Protein AF-A0A662I008-F1 (afdb_monomer_lite)

Foldseek 3Di:
DAEDEDEACPPVVVVVVCCVVVVVDVYHHDYYYYPPD

Structure (mmCIF, N/CA/C/O backbone):
data_AF-A0A662I008-F1
#
_entry.id   AF-A0A662I008-F1
#
loop_
_atom_site.group_PDB
_atom_site.id
_atom_site.type_symbol
_atom_site.label_atom_id
_atom_site.label_alt_id
_atom_site.label_comp_id
_atom_site.label_asym_id
_atom_site.label_entity_id
_atom_site.label_seq_id
_atom_site.pdbx_PDB_ins_code
_atom_site.Cartn_x
_atom_site.Cartn_y
_atom_site.Cartn_z
_atom_site.occupancy
_atom_site.B_iso_or_equiv
_atom_site.auth_seq_id
_atom_site.auth_comp_id
_atom_site.auth_asym_id
_atom_site.auth_atom_id
_atom_site.pdbx_PDB_model_num
ATOM 1 N N . MET A 1 1 ? -4.361 10.643 12.930 1.00 81.00 1 MET A N 1
ATOM 2 C CA . MET A 1 1 ? -4.162 9.523 11.981 1.00 81.00 1 MET A CA 1
ATOM 3 C C . MET A 1 1 ? -2.842 9.768 11.276 1.00 81.00 1 MET A C 1
ATOM 5 O O . MET A 1 1 ? -2.594 10.923 10.950 1.00 81.00 1 MET A O 1
ATOM 9 N N . LYS A 1 2 ? -1.963 8.770 11.134 1.00 93.75 2 LYS A N 1
ATOM 10 C CA . LYS A 1 2 ? -0.663 8.991 10.480 1.00 93.75 2 LYS A CA 1
ATOM 11 C C . LYS A 1 2 ? -0.849 9.008 8.959 1.00 93.75 2 LYS A C 1
ATOM 13 O O . LYS A 1 2 ? -1.600 8.186 8.437 1.00 93.75 2 LYS A O 1
ATOM 18 N N . GLY A 1 3 ? -0.206 9.960 8.287 1.00 97.19 3 GLY A N 1
ATOM 19 C CA . GLY A 1 3 ? -0.126 9.990 6.829 1.00 97.19 3 GLY A CA 1
ATOM 20 C C . GLY A 1 3 ? 0.942 9.016 6.337 1.00 97.19 3 GLY A C 1
ATOM 21 O O . GLY A 1 3 ? 2.004 8.931 6.952 1.00 97.19 3 GLY A O 1
ATOM 22 N N . VAL A 1 4 ? 0.653 8.284 5.266 1.00 97.06 4 VAL A N 1
ATOM 23 C CA . VAL A 1 4 ? 1.565 7.326 4.630 1.00 97.06 4 VAL A CA 1
ATOM 24 C C . VAL A 1 4 ? 1.724 7.689 3.158 1.00 97.06 4 VAL A C 1
ATOM 26 O O . VAL A 1 4 ? 0.734 7.901 2.458 1.00 97.06 4 VAL A O 1
ATOM 29 N N . ALA A 1 5 ? 2.972 7.774 2.708 1.00 97.19 5 ALA A N 1
ATOM 30 C CA . ALA A 1 5 ? 3.326 7.866 1.299 1.00 97.19 5 ALA A CA 1
ATOM 31 C C . ALA A 1 5 ? 3.872 6.510 0.836 1.00 97.19 5 ALA A C 1
ATOM 33 O O . ALA A 1 5 ? 4.599 5.865 1.595 1.00 97.19 5 ALA A O 1
ATOM 34 N N . ILE A 1 6 ? 3.536 6.094 -0.384 1.00 96.88 6 ILE A N 1
ATOM 35 C CA . ILE A 1 6 ? 4.063 4.870 -1.001 1.00 96.88 6 ILE A CA 1
ATOM 36 C C . ILE A 1 6 ? 4.904 5.262 -2.218 1.00 96.88 6 ILE A C 1
ATOM 38 O O . ILE A 1 6 ? 4.467 6.057 -3.048 1.00 96.88 6 ILE A O 1
ATOM 42 N N . ILE A 1 7 ? 6.114 4.704 -2.285 1.00 95.94 7 ILE A N 1
ATOM 43 C CA . ILE A 1 7 ? 7.053 4.820 -3.405 1.00 95.94 7 ILE A CA 1
ATOM 44 C C . ILE A 1 7 ? 7.226 3.410 -3.978 1.00 95.94 7 ILE A C 1
ATOM 46 O O . ILE A 1 7 ? 7.644 2.511 -3.246 1.00 95.94 7 ILE A O 1
ATOM 50 N N . GLY A 1 8 ? 6.893 3.234 -5.256 1.00 95.12 8 GLY A N 1
ATOM 51 C CA . GLY A 1 8 ? 6.722 1.940 -5.915 1.00 95.12 8 GLY A CA 1
ATOM 52 C C . GLY A 1 8 ? 5.295 1.422 -5.735 1.00 95.12 8 GLY A C 1
ATOM 53 O O . GLY A 1 8 ? 4.938 0.927 -4.666 1.00 95.12 8 GLY A O 1
ATOM 54 N N . CYS A 1 9 ? 4.477 1.537 -6.780 1.00 93.38 9 CYS A N 1
ATOM 55 C CA . CYS A 1 9 ? 3.073 1.131 -6.846 1.00 93.38 9 CYS A CA 1
ATOM 56 C C . CYS A 1 9 ? 2.828 -0.155 -7.656 1.00 93.38 9 CYS A C 1
ATOM 58 O O . CYS A 1 9 ? 1.682 -0.472 -7.966 1.00 93.38 9 CYS A O 1
ATOM 60 N N . GLY A 1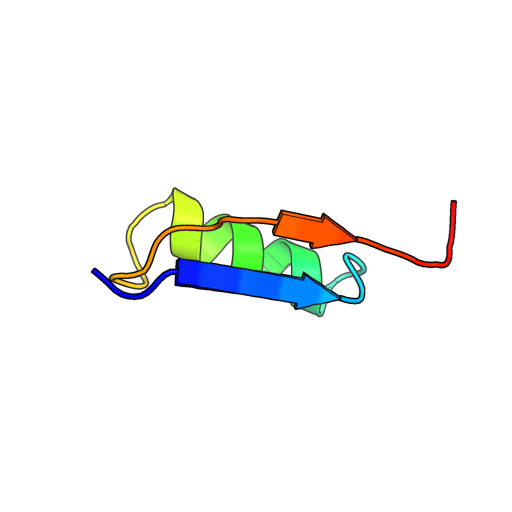 10 ? 3.879 -0.948 -7.900 1.00 93.19 10 GLY A N 1
ATOM 61 C CA . GLY A 1 10 ? 3.763 -2.358 -8.289 1.00 93.19 10 GLY A CA 1
ATOM 62 C C . GLY A 1 10 ? 3.031 -3.215 -7.238 1.00 93.19 10 GLY A C 1
ATOM 63 O O . GLY A 1 10 ? 2.519 -2.704 -6.245 1.00 93.19 10 GLY A O 1
ATOM 64 N N . ALA A 1 11 ? 3.028 -4.543 -7.400 1.00 95.94 11 ALA A N 1
ATOM 65 C CA . ALA A 1 11 ? 2.143 -5.459 -6.656 1.00 95.94 11 ALA A CA 1
ATOM 66 C C . ALA A 1 11 ? 2.019 -5.201 -5.134 1.00 95.94 11 ALA A C 1
ATOM 68 O O . ALA A 1 11 ? 0.919 -5.215 -4.587 1.00 95.94 11 ALA A O 1
ATOM 69 N N . ILE A 1 12 ? 3.135 -4.945 -4.441 1.00 96.06 12 ILE A N 1
ATOM 70 C CA . ILE A 1 12 ? 3.130 -4.681 -2.991 1.00 96.06 12 ILE A CA 1
ATOM 71 C C . ILE A 1 12 ? 2.578 -3.286 -2.671 1.00 96.06 12 ILE A C 1
ATOM 73 O O . ILE A 1 12 ? 1.818 -3.128 -1.716 1.00 96.06 12 ILE A O 1
ATOM 77 N N . GLY A 1 13 ? 2.955 -2.274 -3.454 1.00 96.06 13 GLY A N 1
ATOM 78 C CA . GLY A 1 13 ? 2.483 -0.905 -3.267 1.00 96.06 13 GLY A CA 1
ATOM 79 C C . GLY A 1 13 ? 0.982 -0.779 -3.499 1.00 96.06 13 GLY A C 1
ATOM 80 O O . GLY A 1 13 ? 0.310 -0.113 -2.715 1.00 96.06 13 GLY A O 1
ATOM 81 N N . THR A 1 14 ? 0.448 -1.482 -4.504 1.00 96.75 14 THR A N 1
ATOM 82 C CA . THR A 1 14 ? -0.999 -1.590 -4.737 1.00 96.75 14 THR A CA 1
ATOM 83 C C . THR A 1 14 ? -1.707 -2.201 -3.530 1.00 96.75 14 THR A C 1
ATOM 85 O O . THR A 1 14 ? -2.613 -1.583 -2.982 1.00 96.75 14 THR A O 1
ATOM 88 N N . LEU A 1 15 ? -1.240 -3.358 -3.047 1.00 97.88 15 LEU A N 1
ATOM 89 C CA . LEU A 1 15 ? -1.854 -4.051 -1.909 1.00 97.88 15 LEU A CA 1
ATOM 90 C C . LEU A 1 15 ? -1.850 -3.193 -0.633 1.00 97.88 15 LEU A C 1
ATOM 92 O O . LEU A 1 15 ? -2.827 -3.163 0.114 1.00 97.88 15 LEU A O 1
ATOM 96 N N . LEU A 1 16 ? -0.762 -2.458 -0.385 1.00 96.75 16 LEU A N 1
ATOM 97 C CA . LEU A 1 16 ? -0.684 -1.511 0.728 1.00 96.75 16 LEU A CA 1
ATOM 98 C C . LEU A 1 16 ? -1.651 -0.336 0.561 1.00 96.75 16 LEU A C 1
ATOM 100 O O . LEU A 1 16 ? -2.281 0.068 1.538 1.00 96.75 16 LEU A O 1
ATOM 104 N N . ALA A 1 17 ? -1.760 0.223 -0.645 1.00 97.12 17 ALA A N 1
ATOM 105 C CA . ALA A 1 17 ? -2.683 1.316 -0.924 1.00 97.12 17 ALA A CA 1
ATOM 106 C C . ALA A 1 17 ? -4.139 0.878 -0.698 1.00 97.12 17 ALA A C 1
ATOM 108 O O . ALA A 1 17 ? -4.879 1.583 -0.015 1.00 97.12 17 ALA A O 1
ATOM 109 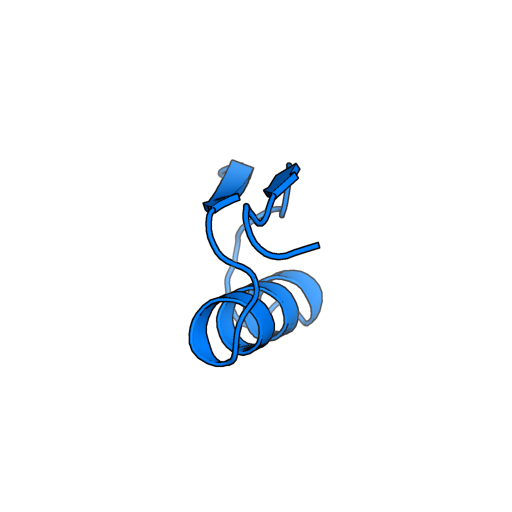N N . GLU A 1 18 ? -4.511 -0.307 -1.188 1.00 97.75 18 GLU A N 1
ATOM 110 C CA . GLU A 1 18 ? -5.847 -0.893 -1.031 1.00 97.75 18 GLU A CA 1
ATOM 111 C C . GLU A 1 18 ? -6.194 -1.156 0.439 1.00 97.75 18 GLU A C 1
ATOM 113 O O . GLU A 1 18 ? -7.261 -0.754 0.896 1.00 97.75 18 GLU A O 1
ATOM 118 N N . ALA A 1 19 ? -5.281 -1.742 1.222 1.00 97.75 19 ALA A N 1
ATOM 119 C CA . ALA A 1 19 ? -5.515 -1.993 2.647 1.00 97.75 19 ALA A CA 1
ATOM 120 C C . ALA A 1 19 ? -5.656 -0.695 3.472 1.00 97.75 19 ALA A C 1
ATOM 122 O O . ALA A 1 19 ? -6.387 -0.646 4.467 1.00 97.75 19 ALA A O 1
ATOM 123 N N . ILE A 1 20 ? -4.953 0.376 3.081 1.00 97.06 20 ILE A N 1
ATOM 124 C CA . ILE A 1 20 ? -5.091 1.696 3.715 1.00 97.06 20 ILE A CA 1
ATOM 125 C C . ILE A 1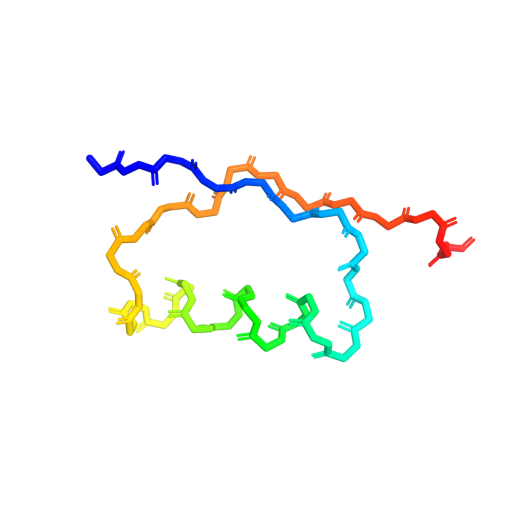 20 ? -6.427 2.343 3.332 1.00 97.06 20 ILE A C 1
ATOM 127 O O . ILE A 1 20 ? -7.121 2.843 4.216 1.00 97.06 20 ILE A O 1
ATOM 131 N N . ASP A 1 21 ? -6.794 2.339 2.049 1.00 95.88 21 ASP A N 1
ATOM 132 C CA . ASP A 1 21 ? -8.033 2.962 1.559 1.00 95.88 21 ASP A CA 1
ATOM 133 C C . ASP A 1 21 ? -9.287 2.218 2.047 1.00 95.88 21 ASP A C 1
ATOM 135 O O . ASP A 1 21 ? -10.262 2.834 2.478 1.00 95.88 21 ASP A O 1
ATOM 139 N N . GLY A 1 22 ? -9.215 0.885 2.114 1.00 97.06 22 GLY A N 1
ATOM 140 C CA . GLY A 1 22 ? -10.251 0.017 2.677 1.00 97.06 22 GLY A CA 1
ATOM 141 C C . GLY A 1 22 ? -10.409 0.120 4.199 1.00 97.06 22 GLY A C 1
ATOM 142 O O . GLY A 1 22 ? -11.351 -0.436 4.763 1.00 97.06 22 GLY A O 1
ATOM 143 N N . GLY A 1 23 ? -9.517 0.840 4.886 1.00 96.44 23 GLY A N 1
ATOM 144 C CA . GLY A 1 23 ? -9.591 1.069 6.330 1.00 96.44 23 GLY A CA 1
ATOM 145 C C . GLY A 1 23 ? -9.115 -0.100 7.198 1.00 96.44 23 GLY A C 1
ATOM 146 O O . GLY A 1 23 ? -9.237 -0.028 8.423 1.00 96.44 23 GLY A O 1
ATOM 147 N N . GLU A 1 24 ? -8.534 -1.144 6.602 1.00 98.00 24 GLU A N 1
ATOM 148 C CA . GLU A 1 24 ? -7.883 -2.250 7.321 1.00 98.00 24 GLU A CA 1
ATOM 149 C C . GLU A 1 24 ? -6.672 -1.743 8.115 1.00 98.00 24 GLU A C 1
ATOM 151 O O . GLU A 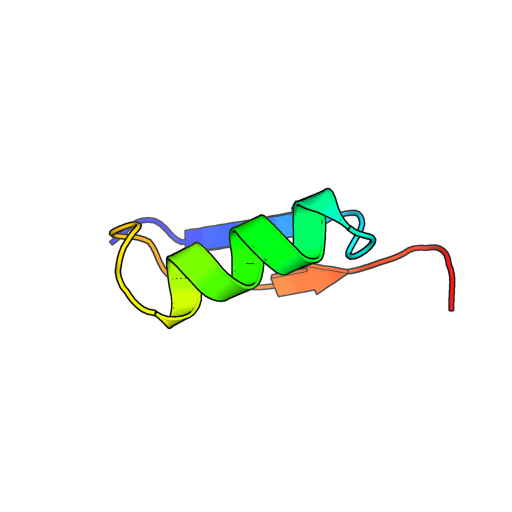1 24 ? -6.392 -2.187 9.232 1.00 98.00 24 GLU A O 1
ATOM 156 N N . ILE A 1 25 ? -5.982 -0.745 7.559 1.00 95.75 25 ILE A N 1
ATOM 157 C CA . ILE A 1 25 ? -4.886 -0.035 8.206 1.00 95.75 25 ILE A 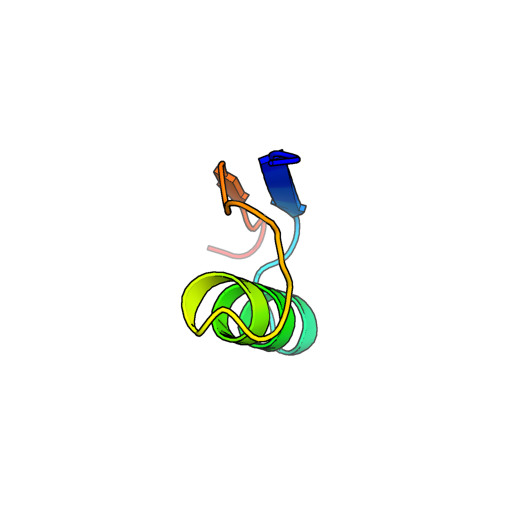CA 1
ATOM 158 C C . ILE A 1 25 ? -5.369 1.360 8.602 1.00 95.75 25 ILE A C 1
ATOM 160 O O . ILE A 1 25 ? -5.763 2.166 7.763 1.00 95.75 25 ILE A O 1
ATOM 164 N N . LYS A 1 26 ? -5.265 1.700 9.896 1.00 96.75 26 LYS A N 1
ATOM 165 C CA . LYS A 1 26 ? -5.621 3.030 10.430 1.00 96.75 26 LYS A CA 1
ATOM 166 C C . LYS A 1 26 ? -4.579 4.101 10.069 1.00 96.75 26 LYS A C 1
ATOM 168 O O . LYS A 1 26 ? -3.899 4.671 10.931 1.00 96.75 26 LYS A O 1
ATOM 173 N N . ALA A 1 27 ? -4.476 4.390 8.784 1.00 97.25 27 ALA A N 1
ATOM 174 C CA . ALA A 1 27 ? -3.619 5.397 8.188 1.00 97.25 27 ALA A CA 1
ATOM 175 C C . ALA A 1 27 ? -4.409 6.213 7.158 1.00 97.25 27 ALA A C 1
ATOM 177 O O . ALA A 1 27 ? -5.565 5.928 6.869 1.00 97.25 27 ALA A O 1
ATOM 178 N N . LYS A 1 28 ? -3.793 7.272 6.639 1.00 97.56 28 LYS A N 1
ATOM 179 C CA . LYS A 1 28 ? -4.299 7.998 5.475 1.00 97.56 28 LYS A CA 1
ATOM 180 C C . LYS A 1 28 ? -3.228 7.976 4.401 1.00 97.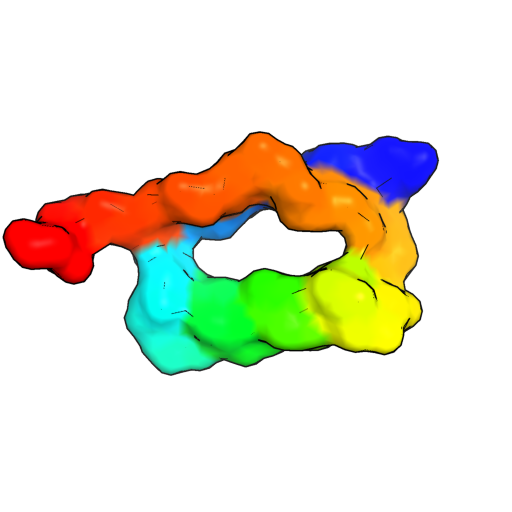56 28 LYS A C 1
ATOM 182 O O . LYS A 1 28 ? -2.111 8.416 4.671 1.00 97.56 28 LYS A O 1
ATOM 187 N N . LEU A 1 29 ? -3.568 7.511 3.208 1.00 96.88 29 LEU A N 1
ATOM 188 C CA . LEU A 1 29 ? -2.689 7.635 2.057 1.00 96.88 29 LEU A CA 1
ATOM 189 C C . LEU A 1 29 ? -2.584 9.120 1.678 1.00 96.88 29 LEU A C 1
ATOM 191 O O . LEU A 1 29 ? -3.602 9.789 1.497 1.00 96.88 29 LEU A O 1
ATOM 195 N N . ILE A 1 30 ? -1.368 9.664 1.656 1.00 97.75 30 ILE A N 1
ATOM 196 C CA . ILE A 1 30 ? -1.125 11.091 1.372 1.00 97.75 30 ILE A CA 1
ATOM 197 C C . ILE A 1 30 ? -0.375 11.321 0.063 1.00 97.75 30 ILE A C 1
ATOM 199 O O . ILE A 1 30 ? -0.417 12.433 -0.456 1.00 97.75 30 ILE A O 1
ATOM 203 N N . TYR A 1 31 ? 0.305 10.298 -0.457 1.00 96.88 31 TYR A N 1
ATOM 204 C CA . TYR A 1 31 ? 1.015 10.364 -1.728 1.00 96.88 31 TYR A CA 1
ATOM 205 C C . TYR A 1 31 ? 1.274 8.957 -2.278 1.00 96.88 31 TYR A C 1
ATOM 207 O O . TYR A 1 31 ? 1.570 8.038 -1.510 1.00 96.88 31 TYR A O 1
ATOM 215 N N . LEU A 1 32 ? 1.182 8.815 -3.596 1.00 96.00 32 LEU A N 1
ATOM 216 C CA . LEU A 1 32 ? 1.606 7.642 -4.352 1.00 96.00 32 LEU A CA 1
ATOM 217 C C . LEU A 1 32 ? 2.581 8.107 -5.426 1.00 96.00 32 LEU A C 1
ATOM 219 O O . LEU A 1 32 ? 2.334 9.123 -6.076 1.00 96.00 32 LEU A O 1
ATOM 223 N N . TYR A 1 33 ? 3.667 7.367 -5.603 1.00 95.88 33 TYR A N 1
ATOM 224 C CA . TYR A 1 33 ? 4.637 7.606 -6.660 1.00 95.88 33 TYR A CA 1
ATOM 225 C C . TYR A 1 33 ? 5.216 6.286 -7.148 1.00 95.88 33 TYR A C 1
ATOM 227 O O . TYR A 1 33 ? 5.501 5.403 -6.340 1.00 95.88 33 TYR A O 1
ATOM 235 N N . ASP A 1 34 ? 5.439 6.185 -8.449 1.00 95.06 34 ASP A N 1
ATOM 236 C CA . ASP A 1 34 ? 6.224 5.125 -9.064 1.00 95.06 34 ASP A CA 1
ATOM 237 C C . ASP A 1 34 ? 7.197 5.743 -10.061 1.00 95.06 34 ASP A C 1
ATOM 239 O O . ASP A 1 34 ? 6.943 6.818 -10.606 1.00 95.06 34 ASP A O 1
ATOM 243 N N . ILE A 1 35 ? 8.341 5.088 -10.223 1.00 92.56 35 ILE A N 1
ATOM 244 C CA . ILE A 1 35 ? 9.344 5.467 -11.215 1.00 92.56 35 ILE A CA 1
ATOM 245 C C . ILE A 1 35 ? 9.037 4.837 -12.573 1.00 92.56 35 ILE A C 1
ATOM 247 O O . ILE A 1 35 ? 9.426 5.393 -13.598 1.00 92.56 35 ILE A O 1
ATOM 251 N N . ASP A 1 36 ? 8.343 3.699 -12.561 1.00 80.94 36 ASP A N 1
ATOM 252 C CA . ASP A 1 36 ? 7.928 2.988 -13.758 1.00 80.94 36 ASP A CA 1
ATOM 253 C C . ASP A 1 36 ? 6.552 3.514 -14.201 1.00 80.94 36 ASP A C 1
ATOM 255 O O . ASP A 1 36 ? 5.508 2.961 -13.852 1.00 80.94 36 ASP A O 1
ATOM 259 N N . GLU A 1 37 ? 6.576 4.616 -14.956 1.00 54.81 37 GLU A N 1
ATOM 260 C CA . GLU A 1 37 ? 5.492 5.063 -15.844 1.00 54.81 37 GLU A CA 1
ATOM 261 C C . GLU A 1 37 ? 5.976 5.018 -17.303 1.00 54.81 37 GLU A C 1
ATOM 263 O O . GLU A 1 37 ? 7.077 5.551 -17.587 1.00 54.81 37 GLU A O 1
#

Secondary structure (DSSP, 8-state):
-EEEEEE--SHHHHHHHHHHHTTSSSEEEEEEE-S--

Radius of gyration: 9.6 Å; chains: 1; bounding box: 20×16×28 Å

pLDDT: mean 94.36, std 7.56, range [54.81, 98.0]

Sequence (37 aa):
MKGVAIIGCGAIGTLLAEAIDGGEIKAKLIYLYDIDE